Protein AF-A0A0C2XS95-F1 (afdb_monomer)

Solvent-accessible surface area (backbone atoms only — not comparable to full-atom values): 7104 Å² total; per-residue (Å²): 135,84,71,52,76,47,73,47,100,73,62,30,32,34,36,44,45,100,85,77,50,74,43,76,43,30,43,52,52,51,76,70,53,30,50,52,42,38,53,51,15,53,53,20,50,56,48,48,53,53,53,53,52,50,51,50,54,52,49,51,55,51,49,54,41,70,77,44,65,72,89,84,41,85,59,87,70,48,56,70,79,39,73,67,33,48,50,49,51,52,50,52,51,33,46,49,44,19,33,50,24,40,35,60,39,38,59,32,41,74,64,42,33,49,59,63,49,73,67,48,52,52,33,49,51,29,37,60,73,37,106

Secondary structure (DSSP, 8-state):
----EEE-TT--EEEE-TTS-EEEEEEEPPHHHHHHHHHHHHHHHHHHHHHHHHHHHHHHHHHHHHHS-TTS--GGG-GGGSHHHHHHHHHHHHHHHHHHHHHTTHHHHHHTEEE-SHHHHHHHHHHHHT-

Radius of gyration: 22.07 Å; Cα contacts (8 Å, |Δi|>4): 137; chains: 1; bounding box: 64×21×58 Å

Structure (mmCIF, N/CA/C/O backbone):
data_AF-A0A0C2XS95-F1
#
_entry.id   AF-A0A0C2XS95-F1
#
loop_
_atom_site.group_PDB
_atom_site.id
_atom_site.type_symbol
_atom_site.label_atom_id
_atom_site.label_alt_id
_atom_site.label_comp_id
_atom_site.label_asym_id
_atom_site.label_entity_id
_atom_site.label_seq_id
_atom_site.pdbx_PDB_ins_code
_atom_site.Cartn_x
_atom_site.Cartn_y
_atom_site.Cartn_z
_atom_site.occupancy
_atom_site.B_iso_or_equiv
_atom_site.auth_seq_id
_atom_site.auth_comp_id
_atom_site.auth_asym_id
_atom_site.auth_atom_id
_atom_site.pdbx_PDB_model_num
ATOM 1 N N . MET A 1 1 ? -35.975 1.211 10.000 1.00 49.88 1 MET A N 1
ATOM 2 C CA . MET A 1 1 ? -35.214 -0.041 10.199 1.00 49.88 1 MET A CA 1
ATOM 3 C C . MET A 1 1 ? -34.116 0.251 11.201 1.00 49.88 1 MET A C 1
ATOM 5 O O . MET A 1 1 ? -33.256 1.066 10.908 1.00 49.88 1 MET A O 1
ATOM 9 N N . THR A 1 2 ? -34.212 -0.304 12.404 1.00 54.31 2 THR A N 1
ATOM 10 C CA . THR A 1 2 ? -33.255 -0.097 13.498 1.00 54.31 2 THR A CA 1
ATOM 11 C C . THR A 1 2 ? -32.132 -1.122 13.388 1.00 54.31 2 THR A C 1
ATOM 13 O O . THR A 1 2 ? -32.365 -2.310 13.590 1.00 54.31 2 THR A O 1
ATOM 16 N N . SER A 1 3 ? -30.927 -0.674 13.037 1.00 59.66 3 SER A N 1
ATOM 17 C CA . SER A 1 3 ? -29.718 -1.492 13.167 1.00 59.66 3 SER A CA 1
ATOM 18 C C . SER A 1 3 ? -29.480 -1.775 14.650 1.00 59.66 3 SER A C 1
ATOM 20 O O . SER A 1 3 ? -29.496 -0.847 15.460 1.00 59.66 3 SER A O 1
ATOM 22 N N . ILE A 1 4 ? -29.289 -3.043 15.009 1.00 75.44 4 ILE A N 1
ATOM 23 C CA . ILE A 1 4 ? -28.927 -3.442 16.372 1.00 75.44 4 ILE A CA 1
ATOM 24 C C . ILE A 1 4 ? -27.401 -3.422 16.457 1.00 75.44 4 ILE A C 1
ATOM 26 O O . ILE A 1 4 ? -26.727 -4.026 15.618 1.00 75.44 4 ILE A O 1
ATOM 30 N N . PHE A 1 5 ? -26.876 -2.708 17.451 1.00 75.81 5 PHE A N 1
ATOM 31 C CA . PHE A 1 5 ? -25.454 -2.682 17.775 1.00 75.81 5 PHE A CA 1
ATOM 32 C C . PHE A 1 5 ? -25.221 -3.489 19.048 1.00 75.81 5 PHE A C 1
ATOM 34 O O . PHE A 1 5 ? -25.919 -3.292 20.043 1.00 75.81 5 PHE A O 1
ATOM 41 N N . THR A 1 6 ? -24.240 -4.383 19.013 1.00 78.88 6 THR A N 1
ATOM 42 C CA . THR A 1 6 ? -23.806 -5.182 20.165 1.00 78.88 6 THR A CA 1
ATOM 43 C C . THR A 1 6 ? -22.331 -4.912 20.415 1.00 78.88 6 THR A C 1
ATOM 45 O O . THR A 1 6 ? -21.536 -4.949 19.477 1.00 78.88 6 THR A O 1
ATOM 48 N N . ILE A 1 7 ? -21.979 -4.609 21.663 1.00 78.81 7 ILE A N 1
ATOM 49 C CA . ILE A 1 7 ? -20.591 -4.421 22.094 1.00 78.81 7 ILE A CA 1
ATOM 50 C C . ILE A 1 7 ? -20.162 -5.695 22.817 1.00 78.81 7 ILE A C 1
ATOM 52 O O . ILE A 1 7 ? -20.870 -6.138 23.721 1.00 78.81 7 ILE A O 1
ATOM 56 N N . ASP A 1 8 ? -19.049 -6.281 22.390 1.00 80.88 8 ASP A N 1
ATOM 57 C CA . ASP A 1 8 ? -18.476 -7.484 22.999 1.00 80.88 8 ASP A CA 1
ATOM 58 C C . ASP A 1 8 ? -17.520 -7.148 24.164 1.00 80.88 8 ASP A C 1
ATOM 60 O O . ASP A 1 8 ? -17.137 -5.993 24.364 1.00 80.88 8 ASP A O 1
ATOM 64 N N . GLU A 1 9 ? -17.095 -8.165 24.915 1.00 74.00 9 GLU A N 1
ATOM 65 C CA . GLU A 1 9 ? -16.145 -8.100 26.034 1.00 74.00 9 GLU A CA 1
ATOM 66 C C . GLU A 1 9 ? -14.805 -7.443 25.642 1.00 74.00 9 GLU A C 1
ATOM 68 O O . GLU A 1 9 ? -14.155 -6.794 26.462 1.00 74.00 9 GLU A O 1
ATOM 73 N N . TYR A 1 10 ? -14.441 -7.509 24.357 1.00 72.75 10 TYR A N 1
ATOM 74 C CA . TYR A 1 10 ? -13.253 -6.874 23.779 1.00 72.75 10 TYR A CA 1
ATOM 75 C C . TYR A 1 10 ? -13.469 -5.424 23.298 1.00 72.75 10 TYR A C 1
ATOM 77 O O . TYR A 1 10 ? -12.587 -4.846 22.669 1.00 72.75 10 TYR A O 1
ATOM 85 N N . ASN A 1 11 ? -14.611 -4.796 23.616 1.00 77.06 11 ASN A N 1
ATOM 86 C CA . ASN A 1 11 ? -15.047 -3.490 23.086 1.00 77.06 11 ASN A CA 1
ATOM 87 C C . ASN A 1 11 ? -15.202 -3.446 21.555 1.00 77.06 11 ASN A C 1
ATOM 89 O O . ASN A 1 11 ? -15.192 -2.369 20.948 1.00 77.06 11 ASN A O 1
ATOM 93 N N . ASP A 1 12 ? -15.401 -4.607 20.941 1.00 84.50 12 ASP A N 1
ATOM 94 C CA . ASP A 1 12 ? -15.717 -4.722 19.527 1.00 84.50 12 ASP A CA 1
ATOM 95 C C . ASP A 1 12 ? -17.180 -4.380 19.291 1.00 84.50 12 ASP A C 1
ATOM 97 O O . ASP A 1 12 ? -18.077 -4.894 19.961 1.00 84.50 12 ASP A O 1
ATOM 101 N N . MET A 1 13 ? -17.424 -3.491 18.333 1.00 83.50 13 MET A N 1
ATOM 102 C CA . MET A 1 13 ? -18.770 -3.090 17.958 1.00 83.50 13 MET A CA 1
ATOM 103 C C . MET A 1 13 ? -19.207 -3.894 16.745 1.00 83.50 13 MET A C 1
ATOM 105 O O . MET A 1 13 ? -18.701 -3.702 15.638 1.00 83.50 13 MET A O 1
ATOM 109 N N . TRP A 1 14 ? -20.197 -4.748 16.949 1.00 83.94 14 TRP A N 1
ATOM 110 C CA . TRP A 1 14 ? -20.840 -5.511 15.894 1.00 83.94 14 TRP A CA 1
ATOM 111 C C . TRP A 1 14 ? -22.123 -4.817 15.458 1.00 83.94 14 TRP A C 1
ATOM 113 O O . TRP A 1 14 ? -22.922 -4.366 16.283 1.00 83.94 14 TRP A O 1
ATOM 123 N N . GLN A 1 15 ? -22.324 -4.739 14.148 1.00 84.44 15 GLN A N 1
ATOM 124 C CA . GLN A 1 15 ? -23.547 -4.233 13.545 1.00 84.44 15 GLN A CA 1
ATOM 125 C C . GLN A 1 15 ? -24.288 -5.383 12.864 1.00 84.44 15 GLN A C 1
ATOM 127 O O . GLN A 1 15 ? -23.733 -6.086 12.019 1.00 84.44 15 GLN A O 1
ATOM 132 N N . MET A 1 16 ? -25.565 -5.551 13.211 1.00 81.94 16 MET A N 1
ATOM 133 C CA . MET A 1 16 ? -26.444 -6.529 12.573 1.00 81.94 16 MET A CA 1
ATOM 134 C C . MET A 1 16 ? -27.111 -5.918 11.336 1.00 81.94 16 MET A C 1
ATOM 136 O O . MET A 1 16 ? -27.813 -4.906 11.428 1.00 81.94 16 MET A O 1
ATOM 140 N N . LEU A 1 17 ? -26.891 -6.529 10.172 1.00 80.75 17 LEU A N 1
ATOM 141 C CA . LEU A 1 17 ? -27.513 -6.131 8.909 1.00 80.75 17 LEU A CA 1
ATOM 142 C C . LEU A 1 17 ? -28.926 -6.734 8.770 1.00 80.75 17 LEU A C 1
ATOM 144 O O . LEU A 1 17 ? -29.203 -7.801 9.333 1.00 80.75 17 LEU A O 1
ATOM 148 N N . PRO A 1 18 ? -29.823 -6.107 7.981 1.00 77.25 18 PRO A N 1
ATOM 149 C CA . PRO A 1 18 ? -31.108 -6.701 7.616 1.00 77.25 18 PRO A CA 1
ATOM 150 C C . PRO A 1 18 ? -30.853 -8.008 6.847 1.00 77.25 18 PRO A C 1
ATOM 152 O O . PRO A 1 18 ? -30.412 -7.980 5.702 1.00 77.25 18 PRO A O 1
ATOM 155 N N . GLY A 1 19 ? -31.054 -9.153 7.504 1.00 80.12 19 GLY A N 1
ATOM 156 C CA . GLY A 1 19 ? -30.641 -10.473 7.001 1.00 80.12 19 GLY A CA 1
ATOM 157 C C . GLY A 1 19 ? -29.885 -11.333 8.020 1.00 80.12 19 GLY A C 1
ATOM 158 O O . GLY A 1 19 ? -29.587 -12.484 7.728 1.00 80.12 19 GLY A O 1
ATOM 159 N N . GLY A 1 20 ? -29.588 -10.802 9.214 1.00 80.94 20 GLY A N 1
ATOM 160 C CA . GLY A 1 20 ? -28.986 -11.563 10.318 1.00 80.94 20 GLY A CA 1
ATOM 161 C C . GLY A 1 20 ? -27.464 -11.717 10.236 1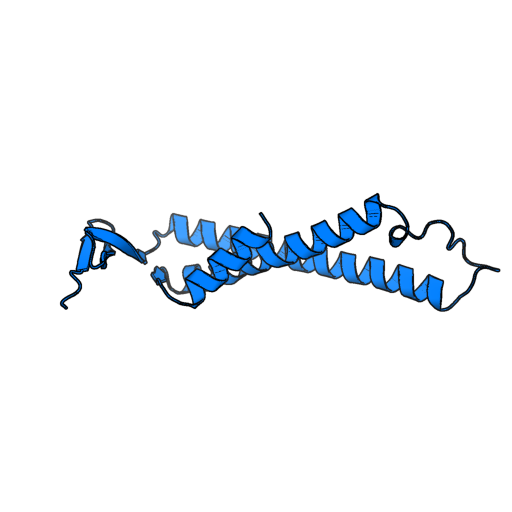.00 80.94 20 GLY A C 1
ATOM 162 O O . GLY A 1 20 ? -26.870 -12.342 11.108 1.00 80.94 20 GLY A O 1
ATOM 163 N N . VAL A 1 21 ? -26.825 -11.125 9.223 1.00 83.44 21 VAL A N 1
ATOM 164 C CA . VAL A 1 21 ? -25.363 -11.098 9.089 1.00 83.44 21 VAL A CA 1
ATOM 165 C C . VAL A 1 21 ? -24.787 -10.060 10.052 1.00 83.44 21 VAL A C 1
ATOM 167 O O . VAL A 1 21 ? -25.251 -8.919 10.090 1.00 83.44 21 VAL A O 1
ATOM 170 N N . GLN A 1 22 ? -23.774 -10.454 10.821 1.00 82.31 22 GLN A N 1
ATOM 171 C CA . GLN A 1 22 ? -23.027 -9.566 11.709 1.00 82.31 22 GLN A CA 1
ATOM 172 C C . GLN A 1 22 ? -21.766 -9.075 10.998 1.00 82.31 22 GLN A C 1
ATOM 174 O O . GLN A 1 22 ? -21.026 -9.872 10.423 1.00 82.31 22 GLN A O 1
ATOM 179 N N . ILE A 1 23 ? -21.523 -7.766 11.034 1.00 84.94 23 ILE A N 1
ATOM 180 C CA . ILE A 1 23 ? -20.277 -7.158 10.559 1.00 84.94 23 ILE A CA 1
ATOM 181 C C . ILE A 1 23 ? -19.574 -6.452 11.713 1.00 84.94 23 ILE A C 1
ATOM 183 O O . ILE A 1 23 ? -20.221 -5.813 12.545 1.00 84.94 23 ILE A O 1
ATOM 187 N N . LEU A 1 24 ? -18.248 -6.563 11.759 1.00 85.31 24 LEU A N 1
ATOM 188 C CA . LEU A 1 24 ? -17.421 -5.836 12.715 1.00 85.31 24 LEU A CA 1
ATOM 189 C C . LEU A 1 24 ? -17.346 -4.375 12.265 1.00 85.31 24 LEU A C 1
ATOM 191 O O . LEU A 1 24 ? -16.672 -4.045 11.290 1.00 85.31 24 LEU A O 1
ATOM 195 N N . ALA A 1 25 ? -18.100 -3.509 12.937 1.00 85.94 25 ALA A N 1
ATOM 196 C CA . ALA A 1 25 ? -18.183 -2.090 12.620 1.00 85.94 25 ALA A CA 1
ATOM 197 C C . ALA A 1 25 ? -17.009 -1.305 13.218 1.00 85.94 25 ALA A C 1
ATOM 199 O O . ALA A 1 25 ? -16.549 -0.329 12.625 1.00 85.94 25 ALA A O 1
ATOM 200 N N . ARG A 1 26 ? -16.515 -1.731 14.384 1.00 85.38 26 ARG A N 1
ATOM 201 C CA . ARG A 1 26 ? -15.364 -1.121 15.051 1.00 85.38 26 ARG A CA 1
ATOM 202 C C . ARG A 1 26 ? -14.604 -2.165 15.846 1.00 85.38 26 ARG A C 1
ATOM 204 O O . ARG A 1 26 ? -15.229 -2.932 16.570 1.00 85.38 26 ARG A O 1
ATOM 211 N N . HIS A 1 27 ? -13.285 -2.143 15.732 1.00 88.81 27 HIS A N 1
ATOM 212 C CA . HIS A 1 27 ? -12.382 -2.977 16.518 1.00 88.81 27 HIS A CA 1
ATOM 213 C C . HIS A 1 27 ? -11.370 -2.086 17.218 1.00 88.81 27 HIS A C 1
ATOM 215 O O . HIS A 1 27 ? -10.767 -1.239 16.558 1.00 88.81 27 HIS A O 1
ATOM 221 N N . ARG A 1 28 ? -11.186 -2.240 18.529 1.00 86.75 28 ARG A N 1
ATOM 222 C CA . ARG A 1 28 ? -10.138 -1.512 19.257 1.00 86.75 28 ARG A CA 1
ATOM 223 C C . ARG A 1 28 ? -8.893 -2.366 19.356 1.00 86.75 28 ARG A C 1
ATOM 225 O O . ARG A 1 28 ? -8.964 -3.512 19.780 1.00 86.75 28 ARG A O 1
ATOM 232 N N . TYR A 1 29 ? -7.749 -1.777 19.033 1.00 86.19 29 TYR A N 1
ATOM 233 C CA . TYR A 1 29 ? -6.491 -2.482 19.182 1.00 86.19 29 TYR A CA 1
ATOM 234 C C . TYR A 1 29 ? -6.096 -2.609 20.644 1.00 86.19 29 TYR A C 1
ATOM 236 O O . TYR A 1 29 ? -6.133 -1.653 21.423 1.00 86.19 29 TYR A O 1
ATOM 244 N N . SER A 1 30 ? -5.607 -3.792 20.995 1.00 88.25 30 SER A N 1
ATOM 245 C CA . SER A 1 30 ? -4.768 -3.947 22.170 1.00 88.25 30 SER A CA 1
ATOM 246 C C . SER A 1 30 ? -3.378 -3.338 21.921 1.00 88.25 30 SER A C 1
ATOM 248 O O . SER A 1 30 ? -2.888 -3.249 20.793 1.00 88.25 30 SER A O 1
ATOM 250 N N . GLN A 1 31 ? -2.687 -2.950 22.995 1.00 87.12 31 GLN A N 1
ATOM 251 C CA . GLN A 1 31 ? -1.303 -2.454 22.935 1.00 87.12 31 GLN A CA 1
ATOM 252 C C . GLN A 1 31 ? -0.334 -3.334 22.108 1.00 87.12 31 GLN A C 1
ATOM 254 O O . GLN A 1 31 ? 0.447 -2.776 21.330 1.00 87.12 31 GLN A O 1
ATOM 259 N N . PRO A 1 32 ? -0.322 -4.679 22.237 1.00 88.38 32 PRO A N 1
ATOM 260 C CA . PRO A 1 32 ? 0.547 -5.512 21.405 1.00 88.38 32 PRO A CA 1
ATOM 261 C C . PRO A 1 32 ? 0.143 -5.518 19.922 1.00 88.38 32 PRO A C 1
ATOM 263 O O . PRO A 1 32 ? 1.027 -5.519 19.064 1.00 88.38 32 PRO A O 1
ATOM 266 N N . GLU A 1 33 ? -1.151 -5.465 19.600 1.00 88.19 33 GLU A N 1
ATOM 267 C CA . GLU A 1 33 ? -1.629 -5.417 18.211 1.00 88.19 33 GLU A CA 1
ATOM 268 C C . GLU A 1 33 ? -1.257 -4.100 17.534 1.00 88.19 33 GLU A C 1
ATOM 270 O O . GLU A 1 33 ? -0.702 -4.117 16.435 1.00 88.19 33 GLU A O 1
ATOM 275 N N . ALA A 1 34 ? -1.454 -2.966 18.215 1.00 89.25 34 ALA A N 1
ATOM 276 C CA . ALA A 1 34 ? -1.074 -1.651 17.704 1.00 89.25 34 ALA A CA 1
ATOM 277 C C . ALA A 1 34 ? 0.424 -1.590 17.351 1.00 89.25 34 ALA A C 1
ATOM 279 O O . ALA A 1 34 ? 0.806 -1.088 16.289 1.00 89.25 34 ALA A O 1
ATOM 280 N N . ARG A 1 35 ? 1.290 -2.181 18.190 1.00 91.44 35 ARG A N 1
ATOM 281 C CA . ARG A 1 35 ? 2.734 -2.299 17.913 1.00 91.44 35 ARG A CA 1
ATOM 282 C C . ARG A 1 35 ? 3.028 -3.184 16.705 1.00 91.44 35 ARG A C 1
ATOM 284 O O . ARG A 1 35 ? 3.899 -2.839 15.908 1.00 91.44 35 ARG A O 1
ATOM 291 N N . GLY A 1 36 ? 2.314 -4.300 16.558 1.00 91.94 36 GLY A N 1
ATOM 292 C CA . GLY A 1 36 ? 2.434 -5.176 15.391 1.00 91.94 36 GLY A CA 1
ATOM 293 C C . GLY A 1 36 ? 2.065 -4.451 14.096 1.00 91.94 36 GLY A C 1
ATOM 294 O O . GLY A 1 36 ? 2.828 -4.463 13.130 1.00 91.94 36 GLY A O 1
ATOM 295 N N . VAL A 1 37 ? 0.942 -3.734 14.102 1.00 91.62 37 VAL A N 1
ATOM 296 C CA . VAL A 1 37 ? 0.474 -2.935 12.960 1.00 91.62 37 VAL A CA 1
ATOM 297 C C . VAL A 1 37 ? 1.456 -1.812 12.628 1.00 91.62 37 VAL A C 1
ATOM 299 O O . VAL A 1 37 ? 1.758 -1.581 11.453 1.00 91.62 37 VAL A O 1
ATOM 302 N N . LEU A 1 38 ? 2.011 -1.147 13.644 1.00 93.00 38 LEU A N 1
ATOM 303 C CA . LEU A 1 38 ? 3.042 -0.128 13.465 1.00 93.00 38 LEU A CA 1
ATOM 304 C C . LEU A 1 38 ? 4.306 -0.713 12.818 1.00 93.00 38 LEU A C 1
ATOM 306 O O . LEU A 1 38 ? 4.815 -0.142 11.854 1.00 93.00 38 LEU A O 1
ATOM 310 N N . ALA A 1 39 ? 4.784 -1.866 13.292 1.00 93.75 39 ALA A N 1
ATOM 311 C CA . ALA A 1 39 ? 5.969 -2.526 12.746 1.00 93.75 39 ALA A CA 1
ATOM 312 C C . ALA A 1 39 ? 5.796 -2.885 11.260 1.00 93.75 39 ALA A C 1
ATOM 314 O O . ALA A 1 39 ? 6.671 -2.590 10.443 1.00 93.75 39 ALA A O 1
ATOM 315 N N . VAL A 1 40 ? 4.640 -3.445 10.888 1.00 92.56 40 VAL A N 1
ATOM 316 C CA . VAL A 1 40 ? 4.322 -3.765 9.487 1.00 92.56 40 VAL A CA 1
ATOM 317 C C . VAL A 1 40 ? 4.214 -2.495 8.638 1.00 92.56 40 VAL A C 1
ATOM 319 O O . VAL A 1 40 ? 4.691 -2.468 7.505 1.00 92.56 40 VAL A O 1
ATOM 322 N N . SER A 1 41 ? 3.650 -1.416 9.186 1.00 93.75 41 SER A N 1
ATOM 323 C CA . SER A 1 41 ? 3.550 -0.130 8.484 1.00 93.75 41 SER A CA 1
ATOM 324 C C . SER A 1 41 ? 4.931 0.482 8.210 1.00 93.75 41 SER A C 1
ATOM 326 O O . SER A 1 41 ? 5.174 0.992 7.119 1.00 93.75 41 SER A O 1
ATOM 328 N N . ILE A 1 42 ? 5.867 0.382 9.160 1.00 94.44 42 ILE A N 1
ATOM 329 C CA . ILE A 1 42 ? 7.255 0.837 8.978 1.00 94.44 42 ILE A CA 1
ATOM 330 C C . ILE A 1 42 ? 7.965 -0.007 7.911 1.00 94.44 42 ILE A C 1
ATOM 332 O O . ILE A 1 42 ? 8.595 0.544 7.006 1.00 94.44 42 ILE A O 1
ATOM 336 N N . ALA A 1 43 ? 7.829 -1.335 7.966 1.00 94.19 43 ALA A N 1
ATOM 337 C CA . ALA A 1 43 ? 8.395 -2.232 6.958 1.00 94.19 43 ALA A CA 1
ATOM 338 C C . ALA A 1 43 ? 7.839 -1.951 5.548 1.00 94.19 43 ALA A C 1
ATOM 340 O O . ALA A 1 43 ? 8.577 -2.001 4.559 1.00 94.19 43 ALA A O 1
ATOM 341 N N . ALA A 1 44 ? 6.558 -1.586 5.456 1.00 93.81 44 ALA A N 1
ATOM 342 C CA . ALA A 1 44 ? 5.925 -1.170 4.212 1.00 93.81 44 ALA A CA 1
ATOM 343 C C . ALA A 1 44 ? 6.550 0.119 3.652 1.00 93.81 44 ALA A C 1
ATOM 345 O O . ALA A 1 44 ? 6.855 0.182 2.463 1.00 93.81 44 ALA A O 1
ATOM 346 N N . ILE A 1 45 ? 6.833 1.119 4.493 1.00 94.56 45 ILE A N 1
ATOM 347 C CA . ILE A 1 45 ? 7.508 2.358 4.064 1.00 94.56 45 ILE A CA 1
ATOM 348 C C . ILE A 1 45 ? 8.902 2.055 3.495 1.00 94.56 45 ILE A C 1
ATOM 350 O O . ILE A 1 45 ? 9.246 2.543 2.418 1.00 94.56 45 ILE A O 1
ATOM 354 N N . VAL A 1 46 ? 9.687 1.211 4.173 1.00 95.56 46 VAL A N 1
ATOM 355 C CA . VAL A 1 46 ? 11.014 0.788 3.686 1.00 95.56 46 VAL A CA 1
ATOM 356 C C . VAL A 1 46 ? 10.901 0.087 2.330 1.00 95.56 46 VAL A C 1
ATOM 358 O O . VAL A 1 46 ? 11.676 0.364 1.414 1.00 95.56 46 VAL A O 1
ATOM 361 N N . SER A 1 47 ? 9.895 -0.774 2.177 1.00 95.00 47 SER A N 1
ATOM 362 C CA . SER A 1 47 ? 9.640 -1.504 0.934 1.00 95.00 47 SER A CA 1
ATOM 363 C C . SER A 1 47 ? 9.237 -0.568 -0.210 1.00 95.00 47 SER A C 1
ATOM 365 O O . SER A 1 4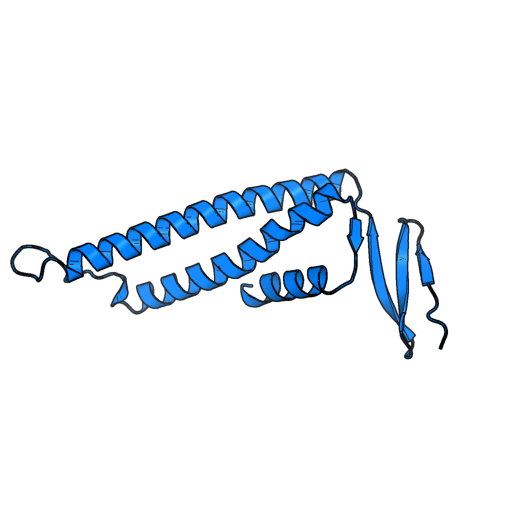7 ? 9.751 -0.706 -1.317 1.00 95.00 47 SER A O 1
ATOM 367 N N . ILE A 1 48 ? 8.402 0.446 0.049 1.00 94.88 48 ILE A N 1
ATOM 368 C CA . ILE A 1 48 ? 8.046 1.473 -0.944 1.00 94.88 48 ILE A CA 1
ATOM 369 C C . ILE A 1 48 ? 9.298 2.218 -1.416 1.00 94.88 48 ILE A C 1
ATOM 371 O O . ILE A 1 48 ? 9.492 2.377 -2.620 1.00 94.88 48 ILE A O 1
ATOM 375 N N . LEU A 1 49 ? 10.177 2.633 -0.499 1.00 95.81 49 LEU A N 1
ATOM 376 C CA . LEU A 1 49 ? 11.424 3.318 -0.859 1.00 95.81 49 LEU A CA 1
ATOM 377 C C . LEU A 1 49 ? 12.328 2.437 -1.733 1.00 95.81 49 LEU A C 1
ATOM 379 O O . LEU A 1 49 ? 12.854 2.906 -2.745 1.00 95.81 49 LEU A O 1
ATOM 383 N N . ALA A 1 50 ? 12.463 1.155 -1.388 1.00 95.75 50 ALA A N 1
ATOM 384 C CA . ALA A 1 50 ? 13.209 0.189 -2.190 1.00 95.75 50 ALA A CA 1
ATOM 385 C C . ALA A 1 50 ? 12.617 0.038 -3.602 1.00 95.75 50 ALA A C 1
ATOM 387 O O . ALA A 1 50 ? 13.345 0.153 -4.590 1.00 95.75 50 ALA A O 1
ATOM 388 N N . ILE A 1 51 ? 11.298 -0.136 -3.715 1.00 94.69 51 ILE A N 1
ATOM 389 C CA . ILE A 1 51 ? 10.595 -0.264 -5.000 1.00 94.69 51 ILE A CA 1
ATOM 390 C C . ILE A 1 51 ? 10.758 1.005 -5.848 1.00 94.69 51 ILE A C 1
ATOM 392 O O . ILE A 1 51 ? 11.074 0.915 -7.034 1.00 94.69 51 ILE A O 1
ATOM 396 N N . LEU A 1 52 ? 10.616 2.195 -5.253 1.00 95.00 52 LEU A N 1
ATOM 397 C CA . LEU A 1 52 ? 10.824 3.467 -5.952 1.00 95.00 52 LEU A CA 1
ATOM 398 C C . LEU A 1 52 ? 12.264 3.603 -6.462 1.00 95.00 52 LEU A C 1
ATOM 400 O O . LEU A 1 52 ? 12.471 4.007 -7.606 1.00 95.00 52 LEU A O 1
ATOM 404 N N . SER A 1 53 ? 13.259 3.214 -5.657 1.00 94.31 53 SER A N 1
ATOM 405 C CA . SER A 1 53 ? 14.662 3.216 -6.088 1.00 94.31 53 SER A CA 1
ATOM 406 C C . SER A 1 53 ? 14.903 2.293 -7.289 1.00 94.31 53 SER A C 1
ATOM 408 O O . SER A 1 53 ? 15.616 2.666 -8.223 1.00 94.31 53 SER A O 1
ATOM 410 N N . LEU A 1 54 ? 14.243 1.128 -7.318 1.00 92.25 54 LEU A N 1
ATOM 411 C CA . LEU A 1 54 ? 14.323 0.179 -8.426 1.00 92.25 54 LEU A CA 1
ATOM 412 C C . LEU A 1 54 ? 13.665 0.747 -9.686 1.00 92.25 54 LEU A C 1
ATOM 414 O O . LEU A 1 54 ? 14.259 0.677 -10.761 1.00 92.25 54 LEU A O 1
ATOM 418 N N . PHE A 1 55 ? 12.494 1.378 -9.565 1.00 92.38 55 PHE A N 1
ATOM 419 C CA . PHE A 1 55 ? 11.849 2.061 -10.690 1.00 92.38 55 PHE A CA 1
ATOM 420 C C . PHE A 1 55 ? 12.733 3.163 -11.277 1.00 92.38 55 PHE A C 1
ATOM 422 O O . PHE A 1 55 ? 12.871 3.249 -12.499 1.00 92.38 55 PHE A O 1
ATOM 429 N N . ILE A 1 56 ? 13.381 3.966 -10.428 1.00 92.50 56 ILE A N 1
ATOM 430 C CA . ILE A 1 56 ? 14.320 5.003 -10.870 1.00 92.50 56 ILE A CA 1
ATOM 431 C C . ILE A 1 56 ? 15.519 4.369 -11.582 1.00 92.50 56 ILE A C 1
ATOM 433 O O . ILE A 1 56 ? 15.875 4.807 -12.674 1.00 92.50 56 ILE A O 1
ATOM 437 N N . ALA A 1 57 ? 16.124 3.320 -11.020 1.00 89.44 57 ALA A N 1
ATOM 438 C CA . ALA A 1 57 ? 17.271 2.645 -11.626 1.00 89.44 57 ALA A CA 1
ATOM 439 C C . ALA A 1 57 ? 16.935 2.053 -13.007 1.00 89.44 57 ALA A C 1
ATOM 441 O O . ALA A 1 57 ? 17.697 2.224 -13.967 1.00 89.44 57 ALA A O 1
ATOM 442 N N . ILE A 1 58 ? 15.769 1.412 -13.134 1.00 87.88 58 ILE A N 1
ATOM 443 C CA . ILE A 1 58 ? 15.271 0.865 -14.402 1.00 87.88 58 ILE A CA 1
ATOM 444 C C . ILE A 1 58 ? 14.985 2.001 -15.396 1.00 87.88 58 ILE A C 1
ATOM 446 O O . ILE A 1 58 ? 15.426 1.935 -16.546 1.00 87.88 58 ILE A O 1
ATOM 450 N N . GLY A 1 59 ? 14.320 3.071 -14.955 1.00 87.69 59 GLY A N 1
ATOM 451 C CA . GLY A 1 59 ? 14.006 4.238 -15.781 1.00 87.69 59 GLY A CA 1
ATOM 452 C C . GLY A 1 59 ? 15.255 4.954 -16.299 1.00 87.69 59 GLY A C 1
ATOM 453 O O . GLY A 1 59 ? 15.355 5.242 -17.490 1.00 87.69 59 GLY A O 1
ATOM 454 N N . VAL A 1 60 ? 16.258 5.173 -15.445 1.00 86.56 60 VAL A N 1
ATOM 455 C CA . VAL A 1 60 ? 17.550 5.764 -15.835 1.00 86.56 60 VAL A CA 1
ATOM 456 C C . VAL A 1 60 ? 18.280 4.869 -16.834 1.00 86.56 60 VAL A C 1
ATOM 458 O O . VAL A 1 60 ? 18.835 5.371 -17.812 1.00 86.56 60 VAL A O 1
ATOM 461 N N . SER A 1 61 ? 18.268 3.551 -16.622 1.00 82.25 61 SER A N 1
ATOM 462 C CA . SER A 1 61 ? 18.884 2.590 -17.546 1.00 82.25 61 SER A CA 1
ATOM 463 C C . SER A 1 61 ? 18.220 2.632 -18.924 1.00 82.25 61 SER A C 1
ATOM 465 O O . SER A 1 61 ? 18.908 2.649 -19.947 1.00 82.25 61 SER A O 1
ATOM 467 N N . PHE A 1 62 ? 16.891 2.740 -18.959 1.00 82.12 62 PHE A N 1
ATOM 468 C CA . PHE A 1 62 ? 16.128 2.894 -20.193 1.00 82.12 62 PHE A CA 1
ATOM 469 C C . PHE A 1 62 ? 16.422 4.228 -20.896 1.00 82.12 62 PHE A C 1
ATOM 471 O O . PHE A 1 62 ? 16.730 4.243 -22.088 1.00 82.12 62 PHE A O 1
ATOM 478 N N . LEU A 1 63 ? 16.416 5.344 -20.158 1.00 83.19 63 LEU A N 1
ATOM 479 C CA . LEU A 1 63 ? 16.701 6.680 -20.695 1.00 83.19 63 LEU A CA 1
ATOM 480 C C . LEU A 1 63 ? 18.121 6.797 -21.261 1.00 83.19 63 LEU A C 1
ATOM 482 O O . LEU A 1 63 ? 18.314 7.396 -22.319 1.00 83.19 63 LEU A O 1
ATOM 486 N N . LYS A 1 64 ? 19.121 6.210 -20.589 1.00 80.94 64 LYS A N 1
ATOM 487 C CA . LYS A 1 64 ? 20.510 6.189 -21.076 1.00 80.94 64 LYS A CA 1
ATOM 488 C C . LYS A 1 64 ? 20.634 5.461 -22.416 1.00 80.94 64 LYS A C 1
ATOM 490 O O . LYS A 1 64 ? 21.337 5.962 -23.293 1.00 80.94 64 LYS A O 1
ATOM 495 N N . CYS A 1 65 ? 19.926 4.340 -22.581 1.00 75.44 65 CYS A N 1
ATOM 496 C CA . CYS A 1 65 ? 19.884 3.587 -23.838 1.00 75.44 65 CYS A CA 1
ATOM 497 C C . CYS A 1 65 ? 19.127 4.338 -24.941 1.00 75.44 65 CYS A C 1
ATOM 499 O O . CYS A 1 65 ? 19.553 4.330 -26.090 1.00 75.44 65 CYS A O 1
ATOM 501 N N . TRP A 1 66 ? 18.024 5.011 -24.600 1.00 75.81 66 TRP A N 1
ATOM 502 C CA . TRP A 1 66 ? 17.256 5.808 -25.561 1.00 75.81 66 TRP A CA 1
ATOM 503 C C . TRP A 1 66 ? 18.068 6.988 -26.106 1.00 75.81 66 TRP A C 1
ATOM 505 O O . TRP A 1 66 ? 18.023 7.287 -27.297 1.00 75.81 66 TRP A O 1
ATOM 515 N N . ARG A 1 67 ? 18.811 7.681 -25.234 1.00 79.81 67 ARG A N 1
ATOM 516 C CA . ARG A 1 67 ? 19.532 8.911 -25.590 1.00 79.81 67 ARG A CA 1
ATOM 517 C C . ARG A 1 67 ? 20.842 8.663 -26.348 1.00 79.81 67 ARG A C 1
ATOM 519 O O . ARG A 1 67 ? 21.287 9.566 -27.046 1.00 79.81 67 ARG A O 1
ATOM 526 N N . ASN A 1 68 ? 21.446 7.477 -26.228 1.00 69.12 68 ASN A N 1
ATOM 527 C CA . ASN A 1 68 ? 22.698 7.113 -26.905 1.00 69.12 68 ASN A CA 1
ATOM 528 C C . ASN A 1 68 ? 22.535 5.802 -27.703 1.00 69.12 68 ASN A C 1
ATOM 530 O O . ASN A 1 68 ? 22.856 4.732 -27.182 1.00 69.12 68 ASN A O 1
ATOM 534 N N . PRO A 1 69 ? 22.026 5.865 -28.948 1.00 60.62 69 PRO A N 1
ATOM 535 C CA . PRO A 1 69 ? 21.907 4.698 -29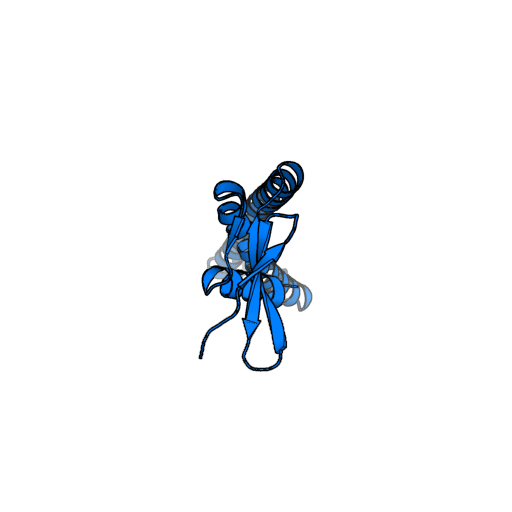.820 1.00 60.62 69 PRO A CA 1
ATOM 536 C C . PRO A 1 69 ? 23.281 4.072 -30.190 1.00 60.62 69 PRO A C 1
ATOM 538 O O . PRO A 1 69 ? 24.330 4.699 -30.032 1.00 60.62 69 PRO A O 1
ATOM 541 N N . PRO A 1 70 ? 23.294 2.803 -30.640 1.00 58.78 70 PRO A N 1
ATOM 542 C CA . PRO A 1 70 ? 24.201 1.738 -30.180 1.00 58.78 70 PRO A CA 1
ATOM 543 C C . PRO A 1 70 ? 25.617 1.681 -30.784 1.00 58.78 70 PRO A C 1
ATOM 545 O O . PRO A 1 70 ? 26.208 0.608 -30.826 1.00 58.78 70 PRO A O 1
ATOM 548 N N . GLU A 1 71 ? 26.224 2.790 -31.201 1.00 56.84 71 GLU A N 1
ATOM 549 C CA . GLU A 1 71 ? 27.632 2.722 -31.642 1.00 56.84 71 GLU A CA 1
ATOM 550 C C . GLU A 1 71 ? 28.621 2.633 -30.458 1.00 56.84 71 GLU A C 1
ATOM 552 O O . GLU A 1 71 ? 29.767 2.229 -30.626 1.00 56.84 71 GLU A O 1
ATOM 557 N N . LYS A 1 72 ? 28.182 2.981 -29.234 1.00 53.28 72 LYS A N 1
ATOM 558 C CA . LYS A 1 72 ? 29.027 2.995 -28.017 1.00 53.28 72 LYS A CA 1
ATOM 559 C C . LYS A 1 72 ? 28.412 2.356 -26.770 1.00 53.28 72 LYS A C 1
ATOM 561 O O . LYS A 1 72 ? 29.107 2.208 -25.769 1.00 53.28 72 LYS A O 1
ATOM 566 N N . ALA A 1 73 ? 27.127 2.011 -26.792 1.00 55.88 73 ALA A N 1
ATOM 567 C CA . ALA A 1 73 ? 26.429 1.474 -25.631 1.00 55.88 73 ALA A CA 1
ATOM 568 C C . ALA A 1 73 ? 25.888 0.083 -25.955 1.00 55.88 73 ALA A C 1
ATOM 570 O O . ALA A 1 73 ? 25.115 -0.080 -26.899 1.00 55.88 73 ALA A O 1
ATOM 571 N N . ASP A 1 74 ? 26.280 -0.906 -25.151 1.00 58.22 74 ASP A N 1
ATOM 572 C CA . ASP A 1 74 ? 25.807 -2.291 -25.194 1.00 58.22 74 ASP A CA 1
ATOM 573 C C . ASP A 1 74 ? 24.329 -2.371 -24.739 1.00 58.22 74 ASP A C 1
ATOM 575 O O . ASP A 1 74 ? 23.948 -3.009 -23.760 1.00 58.22 74 ASP A O 1
ATOM 579 N N . CYS A 1 75 ? 23.434 -1.681 -25.455 1.00 56.81 75 CYS A N 1
ATOM 580 C CA . CYS A 1 75 ? 21.993 -1.632 -25.190 1.00 56.81 75 CYS A CA 1
ATOM 581 C C . CYS A 1 75 ? 21.292 -2.974 -25.467 1.00 56.81 75 CYS A C 1
ATOM 583 O O . CYS A 1 75 ? 20.075 -3.088 -25.296 1.00 56.81 75 CYS A O 1
ATOM 585 N N . ARG A 1 76 ? 22.044 -3.993 -25.902 1.00 52.28 76 ARG A N 1
ATOM 586 C CA . ARG A 1 76 ? 21.566 -5.332 -26.261 1.00 52.28 76 ARG A CA 1
ATOM 587 C C . ARG A 1 76 ? 21.025 -6.116 -25.056 1.00 52.28 76 ARG A C 1
ATOM 589 O O . ARG A 1 76 ? 20.236 -7.032 -25.253 1.00 52.28 76 ARG A O 1
ATOM 596 N N . GLN A 1 77 ? 21.352 -5.705 -23.827 1.00 54.06 77 GLN A N 1
ATOM 597 C CA . GLN A 1 77 ? 20.825 -6.270 -22.577 1.00 54.06 77 GLN A CA 1
ATOM 598 C C . GLN A 1 77 ? 19.754 -5.389 -21.915 1.00 54.06 77 GLN A C 1
ATOM 600 O O . GLN A 1 77 ? 19.759 -5.189 -20.700 1.00 54.06 77 GLN A O 1
ATOM 605 N N . THR A 1 78 ? 18.814 -4.823 -22.677 1.00 59.00 78 THR A N 1
ATOM 606 C CA . THR A 1 78 ? 17.692 -4.124 -22.034 1.00 59.00 78 THR A CA 1
ATOM 607 C C . THR A 1 78 ? 16.857 -5.159 -21.272 1.00 59.00 78 THR A C 1
ATOM 609 O O . THR A 1 78 ? 16.077 -5.884 -21.879 1.00 59.00 78 THR A O 1
ATOM 612 N N . PHE A 1 79 ? 17.018 -5.239 -19.947 1.00 63.41 79 PHE A N 1
ATOM 613 C CA . PHE A 1 79 ? 16.270 -6.131 -19.047 1.00 63.41 79 PHE A CA 1
ATOM 614 C C . PHE A 1 79 ? 14.759 -6.113 -19.349 1.00 63.41 79 PHE A C 1
ATOM 616 O O . PHE A 1 79 ? 14.112 -7.154 -19.396 1.00 63.41 79 PHE A O 1
ATOM 623 N N . ILE A 1 80 ? 14.240 -4.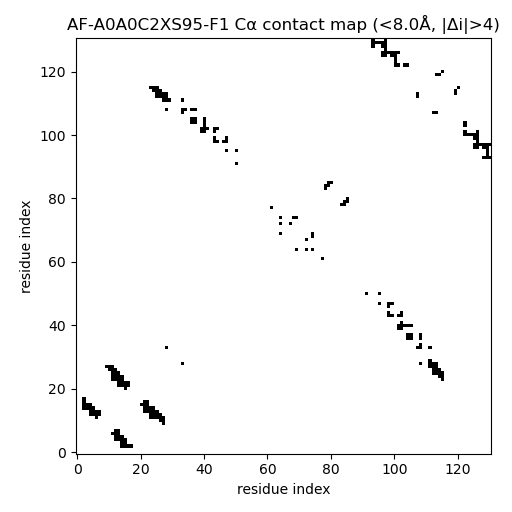935 -19.707 1.00 63.28 80 ILE A N 1
ATOM 624 C CA . ILE A 1 80 ? 12.847 -4.648 -20.089 1.00 63.28 80 ILE A CA 1
ATOM 625 C C . ILE A 1 80 ? 12.379 -5.401 -21.353 1.00 63.28 80 ILE A C 1
ATOM 627 O O . ILE A 1 80 ? 11.190 -5.652 -21.503 1.00 63.28 80 ILE A O 1
ATOM 631 N N . LYS A 1 81 ? 13.280 -5.786 -22.266 1.00 67.62 81 LYS A N 1
ATOM 632 C CA . LYS A 1 81 ? 12.935 -6.556 -23.479 1.00 67.62 81 LYS A CA 1
ATOM 633 C C . LYS A 1 81 ? 12.820 -8.059 -23.224 1.00 67.62 81 LYS A C 1
ATOM 635 O O . LYS A 1 81 ? 12.351 -8.786 -24.094 1.00 67.62 81 LYS A O 1
ATOM 640 N N . SER A 1 82 ? 13.260 -8.533 -22.059 1.00 77.81 82 SER A N 1
ATOM 641 C CA . SER A 1 82 ? 13.094 -9.931 -21.669 1.00 77.81 82 SER A CA 1
ATOM 642 C C . SER A 1 82 ? 11.706 -10.156 -21.062 1.00 77.81 82 SER A C 1
ATOM 644 O O . SER A 1 82 ? 11.198 -9.302 -20.334 1.00 77.81 82 SER A O 1
ATOM 646 N N . HIS A 1 83 ? 11.110 -11.330 -21.300 1.00 82.94 83 HIS A N 1
ATOM 647 C CA . HIS A 1 83 ? 9.865 -11.732 -20.630 1.00 82.94 83 HIS A CA 1
ATOM 648 C C . HIS A 1 83 ? 9.988 -11.653 -19.099 1.00 82.94 83 HIS A C 1
ATOM 650 O O . HIS A 1 83 ? 9.053 -11.226 -18.423 1.00 82.94 83 HIS A O 1
ATOM 656 N N . ALA A 1 84 ? 11.168 -11.986 -18.564 1.00 84.94 84 ALA A N 1
ATOM 657 C CA . ALA A 1 84 ? 11.473 -11.876 -17.142 1.00 84.94 84 ALA A CA 1
ATOM 658 C C . ALA A 1 84 ? 11.413 -10.424 -16.636 1.00 84.94 84 ALA A C 1
ATOM 660 O O . ALA A 1 84 ? 10.891 -10.176 -15.554 1.00 84.94 84 ALA A O 1
ATOM 661 N N . GLY A 1 85 ? 11.895 -9.455 -17.418 1.00 83.44 85 GLY A N 1
ATOM 662 C CA . GLY A 1 85 ? 11.878 -8.045 -17.030 1.00 83.44 85 GLY A CA 1
ATOM 663 C C . GLY A 1 85 ? 10.484 -7.427 -17.040 1.00 83.44 85 GLY A C 1
ATOM 664 O O . GLY A 1 85 ? 10.163 -6.647 -16.147 1.00 83.44 85 GLY A O 1
ATOM 665 N N . ILE A 1 86 ? 9.633 -7.810 -17.997 1.00 85.06 86 ILE A N 1
ATOM 666 C CA . ILE A 1 86 ? 8.221 -7.391 -18.009 1.00 85.06 86 ILE A CA 1
ATOM 667 C C . ILE A 1 86 ? 7.499 -7.965 -16.787 1.00 85.06 86 ILE A C 1
ATOM 669 O O . ILE A 1 86 ? 6.821 -7.228 -16.075 1.00 85.06 86 ILE A O 1
ATOM 673 N N . TYR A 1 87 ? 7.701 -9.254 -16.495 1.00 89.50 87 TYR A N 1
ATOM 674 C CA . TYR A 1 87 ? 7.125 -9.890 -15.311 1.00 89.50 87 TYR A CA 1
ATOM 675 C C . TYR A 1 87 ? 7.597 -9.227 -14.011 1.00 89.50 87 TYR A C 1
ATOM 677 O O . TYR A 1 87 ? 6.791 -8.950 -13.126 1.00 89.50 87 TYR A O 1
ATOM 685 N N . PHE A 1 88 ? 8.887 -8.899 -13.919 1.00 89.88 88 PHE A N 1
ATOM 686 C CA . PHE A 1 88 ? 9.450 -8.190 -12.775 1.00 89.88 88 PHE A CA 1
ATOM 687 C C . PHE A 1 88 ? 8.839 -6.794 -12.594 1.00 89.88 88 PHE A C 1
ATOM 689 O O . PHE A 1 88 ? 8.535 -6.401 -11.473 1.00 89.88 88 PHE A O 1
ATOM 696 N N . LEU A 1 89 ? 8.596 -6.054 -13.680 1.00 90.12 89 LEU A N 1
ATOM 697 C CA . LEU A 1 89 ? 7.909 -4.761 -13.614 1.00 90.12 89 LEU A CA 1
ATOM 698 C C . LEU A 1 89 ? 6.464 -4.903 -13.130 1.00 90.12 89 LEU A C 1
ATOM 700 O O . LEU A 1 89 ? 6.045 -4.137 -12.266 1.00 90.12 89 LEU A O 1
ATOM 704 N N . CYS A 1 90 ? 5.719 -5.889 -13.637 1.00 91.31 90 CYS A N 1
ATOM 705 C CA . CYS A 1 90 ? 4.367 -6.177 -13.155 1.00 91.31 90 CYS A CA 1
ATOM 706 C C . CYS A 1 90 ? 4.372 -6.517 -11.659 1.00 91.31 90 CYS A C 1
ATOM 708 O O . CYS A 1 90 ? 3.589 -5.938 -10.912 1.00 91.31 90 CYS A O 1
ATOM 710 N N . MET A 1 91 ? 5.304 -7.370 -11.221 1.00 91.38 91 MET A N 1
ATOM 711 C CA . MET A 1 91 ? 5.530 -7.677 -9.807 1.00 91.38 91 MET A CA 1
ATOM 712 C C . MET A 1 91 ? 5.838 -6.426 -8.981 1.00 91.38 91 MET A C 1
ATOM 714 O O . MET A 1 91 ? 5.290 -6.266 -7.897 1.00 91.38 91 MET A O 1
ATOM 718 N N . LEU A 1 92 ? 6.686 -5.513 -9.462 1.00 92.44 92 LEU A N 1
ATOM 719 C CA . LEU A 1 92 ? 6.987 -4.274 -8.739 1.00 92.44 92 LEU A CA 1
ATOM 720 C C . LEU A 1 92 ? 5.755 -3.372 -8.604 1.00 92.44 92 LEU A C 1
ATOM 722 O O . LEU A 1 92 ? 5.571 -2.761 -7.553 1.00 92.44 92 LEU A O 1
ATOM 726 N N . VAL A 1 93 ? 4.907 -3.298 -9.635 1.00 92.31 93 VAL A N 1
ATOM 727 C CA . VAL A 1 93 ? 3.663 -2.512 -9.596 1.00 92.31 93 VAL A CA 1
ATOM 728 C C . VAL A 1 93 ? 2.670 -3.113 -8.604 1.00 92.31 93 VAL A C 1
ATOM 730 O O . VAL A 1 93 ? 2.171 -2.387 -7.748 1.00 92.31 93 VAL A O 1
ATOM 733 N N . THR A 1 94 ? 2.412 -4.423 -8.666 1.00 93.06 94 THR A N 1
ATOM 734 C CA . THR A 1 94 ? 1.502 -5.082 -7.713 1.00 93.06 94 THR A CA 1
ATOM 735 C C . THR A 1 94 ? 2.040 -4.993 -6.290 1.00 93.06 94 THR A C 1
ATOM 737 O O . THR A 1 94 ? 1.285 -4.689 -5.363 1.00 93.06 94 THR A O 1
ATOM 740 N N . THR A 1 95 ? 3.360 -5.148 -6.128 1.00 92.69 95 THR A N 1
ATOM 741 C CA . THR A 1 95 ? 4.029 -4.989 -4.837 1.00 92.69 95 THR A CA 1
ATOM 742 C C . THR A 1 95 ? 3.820 -3.586 -4.293 1.00 92.69 95 THR A C 1
ATOM 744 O O . THR A 1 95 ? 3.403 -3.423 -3.150 1.00 92.69 95 THR A O 1
ATOM 747 N N . LEU A 1 96 ? 4.014 -2.555 -5.117 1.00 93.44 96 LEU A N 1
ATOM 748 C CA . LEU A 1 96 ? 3.768 -1.173 -4.720 1.00 93.44 96 LEU A CA 1
ATOM 749 C C . LEU A 1 96 ? 2.322 -0.972 -4.237 1.00 93.44 96 LEU A C 1
ATOM 751 O O . LEU A 1 96 ? 2.111 -0.363 -3.189 1.00 93.44 96 LEU A O 1
ATOM 755 N N . THR A 1 97 ? 1.337 -1.525 -4.951 1.00 92.81 97 THR A N 1
ATOM 756 C CA . THR A 1 97 ? -0.084 -1.405 -4.598 1.00 92.81 97 THR A CA 1
ATOM 757 C C . THR A 1 97 ? -0.407 -2.018 -3.233 1.00 92.81 97 THR A C 1
ATOM 759 O O . THR A 1 97 ? -0.971 -1.317 -2.386 1.00 92.81 97 THR A O 1
ATOM 762 N N . PHE A 1 98 ? -0.025 -3.277 -2.969 1.00 91.69 98 PHE A N 1
ATOM 763 C CA . PHE A 1 98 ? -0.337 -3.890 -1.668 1.00 91.69 98 PHE A CA 1
ATOM 764 C C . PHE A 1 98 ? 0.444 -3.229 -0.526 1.00 91.69 98 PHE A C 1
ATOM 766 O O . PHE A 1 98 ? -0.078 -3.070 0.581 1.00 91.69 98 PHE A O 1
ATOM 773 N N . THR A 1 99 ? 1.676 -2.784 -0.792 1.00 93.50 99 THR A N 1
ATOM 774 C CA . THR A 1 99 ? 2.531 -2.146 0.216 1.00 93.50 99 THR A CA 1
ATOM 775 C C . THR A 1 99 ? 1.974 -0.785 0.644 1.00 93.50 99 THR A C 1
ATOM 777 O O . THR A 1 99 ? 1.999 -0.459 1.831 1.00 93.50 99 THR A O 1
ATOM 780 N N . ILE A 1 100 ? 1.373 -0.019 -0.278 1.00 93.44 100 ILE A N 1
ATOM 781 C CA . ILE A 1 100 ? 0.601 1.191 0.061 1.00 93.44 100 ILE A CA 1
ATOM 782 C C . ILE A 1 100 ? -0.570 0.828 0.985 1.00 93.44 100 ILE A C 1
ATOM 784 O O . ILE A 1 100 ? -0.779 1.487 2.003 1.00 93.44 10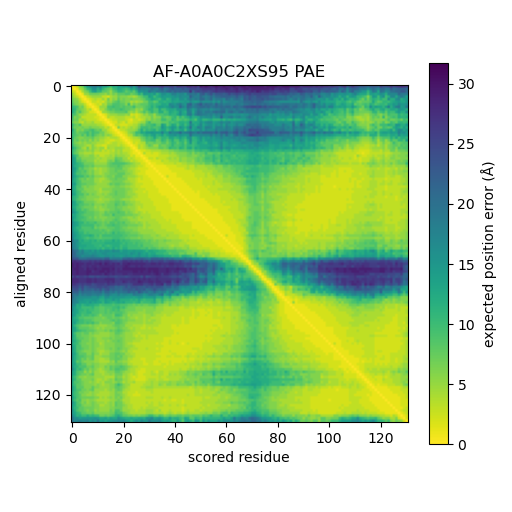0 ILE A O 1
ATOM 788 N N . GLY A 1 101 ? -1.289 -0.261 0.694 1.00 92.06 101 GLY A N 1
ATOM 789 C CA . GLY A 1 101 ? -2.341 -0.776 1.573 1.00 92.06 101 GLY A CA 1
ATOM 790 C C . GLY A 1 101 ? -1.846 -1.069 2.997 1.00 92.06 101 GLY A C 1
ATOM 791 O O . GLY A 1 101 ? -2.526 -0.732 3.971 1.00 92.06 101 GLY A O 1
ATOM 792 N N . PHE A 1 102 ? -0.648 -1.643 3.154 1.00 91.94 102 PHE A N 1
ATOM 793 C CA . PHE A 1 102 ? -0.039 -1.840 4.474 1.00 91.94 102 PHE A CA 1
ATOM 794 C C . PHE A 1 102 ? 0.379 -0.535 5.145 1.00 91.94 102 PHE A C 1
ATOM 796 O O . PHE A 1 102 ? 0.080 -0.376 6.327 1.00 91.94 102 PHE A O 1
ATOM 803 N N . MET A 1 103 ? 0.974 0.411 4.415 1.00 93.75 103 MET A N 1
ATOM 804 C CA . MET A 1 103 ? 1.345 1.729 4.944 1.00 93.75 103 MET A CA 1
ATOM 805 C C . MET A 1 103 ? 0.136 2.470 5.533 1.00 93.75 103 MET A C 1
ATOM 807 O O . MET A 1 103 ? 0.242 3.048 6.612 1.00 93.75 103 MET A O 1
ATOM 811 N N . LEU A 1 104 ? -1.030 2.403 4.880 1.00 92.69 104 LEU A N 1
ATOM 812 C CA . LEU A 1 104 ? -2.269 3.020 5.376 1.00 92.69 104 LEU A CA 1
ATOM 813 C C . LEU A 1 104 ? -2.717 2.482 6.746 1.00 92.69 104 LEU A C 1
ATOM 815 O O . LEU A 1 104 ? -3.489 3.145 7.435 1.00 92.69 104 LEU A O 1
ATOM 819 N N . SER A 1 105 ? -2.205 1.321 7.179 1.00 91.62 105 SER A N 1
ATOM 820 C CA . SER A 1 105 ? -2.517 0.760 8.501 1.00 91.62 105 SER A CA 1
ATOM 821 C C . SER A 1 105 ? -1.976 1.613 9.650 1.00 91.62 105 SER A C 1
ATOM 823 O O . SER A 1 105 ? -2.451 1.472 10.774 1.00 91.62 105 SER A O 1
ATOM 825 N N . ILE A 1 106 ? -1.045 2.535 9.373 1.00 92.50 106 ILE A N 1
ATOM 826 C CA . ILE A 1 106 ? -0.506 3.462 10.371 1.00 92.50 106 ILE A CA 1
ATOM 827 C C . ILE A 1 106 ? -1.594 4.343 10.993 1.00 92.50 106 ILE A C 1
ATOM 829 O O . ILE A 1 106 ? -1.517 4.661 12.174 1.00 92.50 106 ILE A O 1
ATOM 833 N N . VAL A 1 107 ? -2.636 4.693 10.229 1.00 92.25 107 VAL A N 1
ATOM 834 C CA . VAL A 1 107 ? -3.761 5.500 10.725 1.00 92.25 107 VAL A CA 1
ATOM 835 C C . VAL A 1 107 ? -4.465 4.775 11.866 1.00 92.25 107 VAL A C 1
ATOM 837 O O . VAL A 1 107 ? -4.737 5.371 12.904 1.00 92.25 107 VAL A O 1
ATOM 840 N N . TRP A 1 108 ? -4.682 3.471 11.706 1.00 91.31 108 TRP A N 1
ATOM 841 C CA . TRP A 1 108 ? -5.321 2.641 12.719 1.00 91.31 108 TRP A CA 1
ATOM 842 C C . TRP A 1 108 ? -4.434 2.438 13.950 1.00 91.31 108 TRP A C 1
ATOM 844 O O . TRP A 1 108 ? -4.947 2.367 15.058 1.00 91.31 108 TRP A O 1
ATOM 854 N N . ALA A 1 109 ? -3.109 2.394 13.773 1.00 89.88 109 ALA A N 1
ATOM 855 C CA . ALA A 1 109 ? -2.168 2.327 14.892 1.00 89.88 109 ALA A CA 1
ATOM 856 C C . ALA A 1 109 ? -2.134 3.624 15.722 1.00 89.88 109 ALA A C 1
ATOM 858 O O . ALA A 1 109 ? -1.837 3.573 16.906 1.00 89.88 109 ALA A O 1
ATOM 859 N N . VAL A 1 110 ? -2.426 4.782 15.116 1.00 89.50 110 VAL A N 1
ATOM 860 C CA . VAL A 1 110 ? -2.505 6.074 15.827 1.00 89.50 110 VAL A CA 1
ATOM 861 C C . VAL A 1 110 ? -3.870 6.277 16.488 1.00 89.50 110 VAL A C 1
ATOM 863 O O . VAL A 1 110 ? -3.960 6.925 17.525 1.00 89.50 110 VAL A O 1
ATOM 866 N N . GLN A 1 111 ? -4.936 5.757 15.879 1.00 89.56 111 GLN A N 1
ATOM 867 C CA . GLN A 1 111 ? -6.301 5.878 16.398 1.00 89.56 111 GLN A CA 1
ATOM 868 C C . GLN A 1 111 ? -6.650 4.804 17.442 1.00 89.56 111 GLN A C 1
ATOM 870 O O . GLN A 1 111 ? -7.708 4.902 18.057 1.00 89.56 111 GLN A O 1
ATOM 875 N N . ASP A 1 112 ? -5.785 3.799 17.636 1.00 87.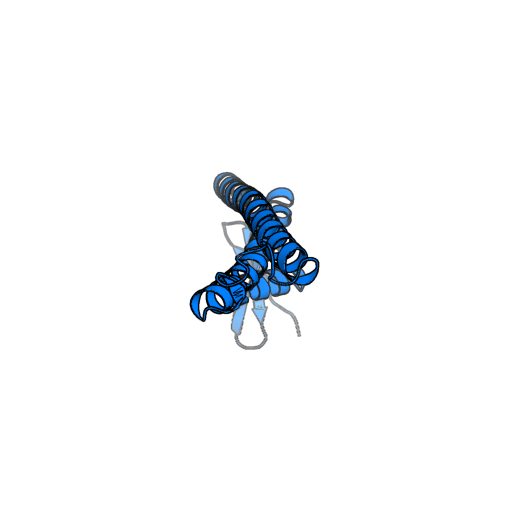00 112 ASP A N 1
ATOM 876 C CA . ASP A 1 112 ? -6.016 2.609 18.474 1.00 87.00 112 ASP A CA 1
ATOM 877 C C . ASP A 1 112 ? -7.317 1.858 18.137 1.00 87.00 112 ASP A C 1
ATOM 879 O O . ASP A 1 112 ? -7.867 1.102 18.940 1.00 87.00 112 ASP A O 1
ATOM 883 N N . GLU A 1 113 ? -7.825 2.050 16.923 1.00 88.19 113 GLU A N 1
ATOM 884 C CA . GLU A 1 113 ? -9.050 1.422 16.462 1.00 88.19 113 GLU A CA 1
ATOM 885 C C . GLU A 1 113 ? -9.124 1.349 14.945 1.00 88.19 113 GLU A C 1
ATOM 887 O O . GLU A 1 113 ? -8.588 2.193 14.227 1.00 88.19 113 GLU A O 1
ATOM 892 N N . ILE A 1 114 ? -9.843 0.342 14.464 1.00 88.94 114 ILE A N 1
ATOM 893 C CA . ILE A 1 114 ? -10.260 0.193 13.078 1.00 88.94 114 ILE A CA 1
ATOM 894 C C . ILE A 1 114 ? -11.741 0.526 13.016 1.00 88.94 114 ILE A C 1
ATOM 896 O O . ILE A 1 114 ? -12.550 -0.083 13.714 1.00 88.94 114 ILE A O 1
ATOM 900 N N . ASN A 1 115 ? -12.098 1.458 12.140 1.00 90.06 115 ASN A N 1
ATOM 901 C CA . ASN A 1 115 ? -13.484 1.816 11.881 1.00 90.06 115 ASN A CA 1
ATOM 902 C C . ASN A 1 115 ? -13.900 1.314 10.496 1.00 90.06 115 ASN A C 1
ATOM 904 O O . ASN A 1 115 ? -13.244 1.600 9.489 1.00 90.06 115 ASN A O 1
ATOM 908 N N . PHE A 1 116 ? -15.014 0.588 10.434 1.00 87.31 116 PHE A N 1
ATOM 909 C CA . PHE A 1 116 ? -15.605 0.166 9.174 1.00 87.31 116 PHE A CA 1
ATOM 910 C C . PHE A 1 116 ? -16.080 1.389 8.382 1.00 87.31 116 PHE A C 1
ATOM 912 O O . PHE A 1 116 ? -16.751 2.280 8.904 1.00 87.31 116 PHE A O 1
ATOM 919 N N . GLY A 1 117 ? -15.722 1.443 7.102 1.00 87.75 117 GLY A N 1
ATOM 920 C CA . GLY A 1 117 ? -16.050 2.567 6.235 1.00 87.75 117 GLY A CA 1
ATOM 921 C C . GLY A 1 117 ? -15.213 2.595 4.956 1.00 87.75 117 GLY A C 1
ATOM 922 O O . GLY A 1 117 ? -14.409 1.688 4.723 1.00 87.75 117 GLY A O 1
ATOM 923 N N . PRO A 1 118 ? -15.351 3.655 4.136 1.00 89.94 118 PRO A N 1
ATOM 924 C CA . PRO A 1 118 ? -14.707 3.745 2.824 1.00 89.94 118 PRO A CA 1
ATOM 925 C C . PRO A 1 118 ? -13.184 3.592 2.871 1.00 89.94 118 PRO A C 1
ATOM 927 O O . PRO A 1 118 ? -12.596 2.984 1.981 1.00 89.94 118 PRO A O 1
ATOM 930 N N . PHE A 1 119 ? -12.541 4.101 3.926 1.00 90.00 119 PHE A N 1
ATOM 931 C CA . PHE A 1 119 ? -11.094 3.992 4.107 1.00 90.00 119 PHE A CA 1
ATOM 932 C C . PHE A 1 119 ? -10.651 2.544 4.383 1.00 90.00 119 PHE A C 1
ATOM 934 O O . PHE A 1 119 ? -9.709 2.063 3.754 1.00 90.00 119 PHE A O 1
ATOM 941 N N . CYS A 1 120 ? -11.375 1.815 5.240 1.00 90.94 120 CYS A N 1
ATOM 942 C CA . CYS A 1 120 ? -11.133 0.391 5.486 1.00 90.94 120 CYS A CA 1
ATOM 943 C C . CYS A 1 120 ? -11.346 -0.443 4.213 1.00 90.94 120 CYS A C 1
ATOM 945 O O . CYS A 1 120 ? -10.541 -1.320 3.903 1.00 90.94 120 CYS A O 1
ATOM 947 N N . THR A 1 121 ? -12.394 -0.148 3.437 1.00 92.25 121 THR A N 1
ATOM 948 C CA . THR A 1 121 ? -12.660 -0.833 2.164 1.00 92.25 121 THR A CA 1
ATOM 949 C C . THR A 1 121 ? -11.569 -0.555 1.134 1.00 92.25 121 THR A C 1
ATOM 951 O O . THR A 1 121 ? -11.064 -1.493 0.525 1.00 92.25 121 THR A O 1
ATOM 954 N N . LEU A 1 122 ? -11.156 0.705 0.966 1.00 92.25 122 LEU A N 1
ATOM 955 C CA . LEU A 1 122 ? -10.062 1.069 0.064 1.00 92.25 122 LEU A CA 1
ATOM 956 C C . LEU A 1 122 ? -8.773 0.333 0.440 1.00 92.25 122 LEU A C 1
ATOM 958 O O . LEU A 1 122 ? -8.093 -0.215 -0.424 1.00 92.25 122 LEU A O 1
ATOM 962 N N . GLN A 1 123 ? -8.461 0.276 1.733 1.00 92.44 123 GLN A N 1
ATOM 963 C CA . GLN A 1 123 ? -7.298 -0.447 2.219 1.00 92.44 123 GLN A CA 1
ATOM 964 C C . GLN A 1 123 ? -7.382 -1.949 1.916 1.00 92.44 123 GLN A C 1
ATOM 966 O O . GLN A 1 123 ? -6.395 -2.532 1.468 1.00 92.44 123 GLN A O 1
ATOM 971 N N . ALA A 1 124 ? -8.539 -2.571 2.149 1.00 90.25 124 ALA A N 1
ATOM 972 C CA . ALA A 1 124 ? -8.754 -3.983 1.852 1.00 90.25 124 ALA A CA 1
ATOM 973 C C . ALA A 1 124 ? -8.592 -4.270 0.354 1.00 90.25 124 ALA A C 1
ATOM 975 O O . ALA A 1 124 ? -7.912 -5.224 -0.012 1.00 90.25 124 ALA A O 1
ATOM 976 N N . VAL A 1 125 ? -9.129 -3.402 -0.510 1.00 92.62 125 VAL A N 1
ATOM 977 C CA . VAL A 1 125 ? -8.966 -3.510 -1.966 1.00 92.62 125 VAL A CA 1
ATOM 978 C C . VAL A 1 125 ? -7.493 -3.412 -2.362 1.00 92.62 125 VAL A C 1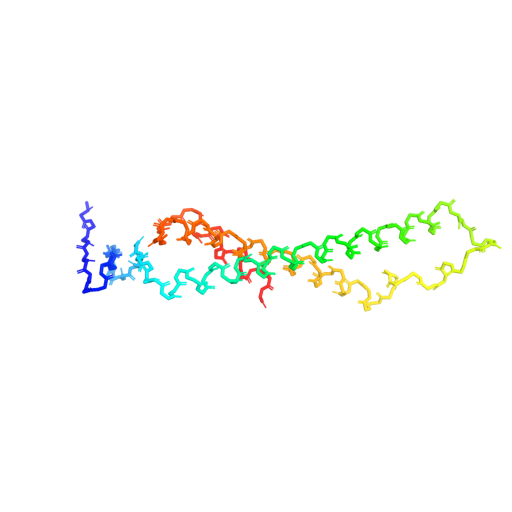
ATOM 980 O O . VAL A 1 125 ? -7.016 -4.252 -3.117 1.00 92.62 125 VAL A O 1
ATOM 983 N N . LEU A 1 126 ? -6.747 -2.441 -1.824 1.00 91.69 126 LEU A N 1
ATOM 984 C CA . LEU A 1 126 ? -5.316 -2.288 -2.115 1.00 91.69 126 LEU A CA 1
ATOM 985 C C . LEU A 1 126 ? -4.502 -3.510 -1.675 1.00 91.69 126 LEU A C 1
ATOM 987 O O . LEU A 1 126 ? -3.647 -3.976 -2.425 1.00 91.69 126 LEU A O 1
ATOM 991 N N . LYS A 1 127 ? -4.783 -4.044 -0.480 1.00 89.25 127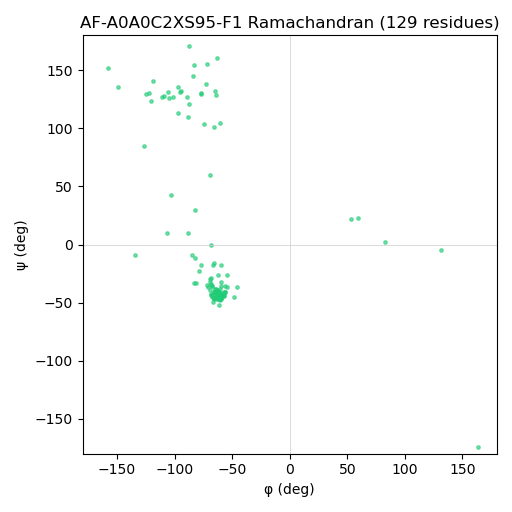 LYS A N 1
ATOM 992 C CA . LYS A 1 127 ? -4.121 -5.248 0.045 1.00 89.25 127 LYS A CA 1
ATOM 993 C C . LYS A 1 127 ? -4.461 -6.491 -0.780 1.00 89.25 127 LYS A C 1
ATOM 995 O O . LYS A 1 127 ? -3.567 -7.276 -1.061 1.00 89.25 127 LYS A O 1
ATOM 1000 N N . GLN A 1 128 ? -5.719 -6.646 -1.192 1.00 89.31 128 GLN A N 1
ATOM 1001 C CA . GLN A 1 128 ? -6.175 -7.794 -1.977 1.00 89.31 128 GLN A CA 1
ATOM 1002 C C . GLN A 1 128 ? -5.653 -7.764 -3.415 1.00 89.31 128 GLN A C 1
ATOM 1004 O O . GLN A 1 128 ? -5.389 -8.812 -3.985 1.00 89.31 128 GLN A O 1
ATOM 1009 N N . PHE A 1 129 ? -5.525 -6.581 -4.018 1.00 83.06 129 PHE A N 1
ATOM 1010 C CA . PHE A 1 129 ? -5.145 -6.464 -5.425 1.00 83.06 129 PHE A CA 1
ATOM 1011 C C . PHE A 1 129 ? -3.695 -6.879 -5.698 1.00 83.06 129 PHE A C 1
ATOM 1013 O O . PHE A 1 129 ? -3.383 -7.317 -6.802 1.00 83.06 129 PHE A O 1
ATOM 1020 N N . GLY A 1 130 ? -2.800 -6.714 -4.721 1.00 69.81 130 GLY A N 1
ATOM 1021 C CA . GLY A 1 130 ? -1.393 -7.085 -4.878 1.00 69.81 130 GLY A CA 1
ATOM 1022 C C . GLY A 1 130 ? -0.965 -8.347 -4.127 1.00 69.81 130 GLY A C 1
ATOM 1023 O O . GLY A 1 130 ? 0.237 -8.586 -4.063 1.00 69.81 130 GLY A O 1
ATOM 1024 N N . ASN A 1 131 ? -1.907 -9.116 -3.569 1.00 67.06 131 ASN A N 1
ATOM 1025 C CA . ASN A 1 131 ? -1.666 -10.423 -2.946 1.00 67.06 131 ASN A CA 1
ATOM 1026 C C . ASN A 1 131 ? -2.022 -11.551 -3.919 1.00 67.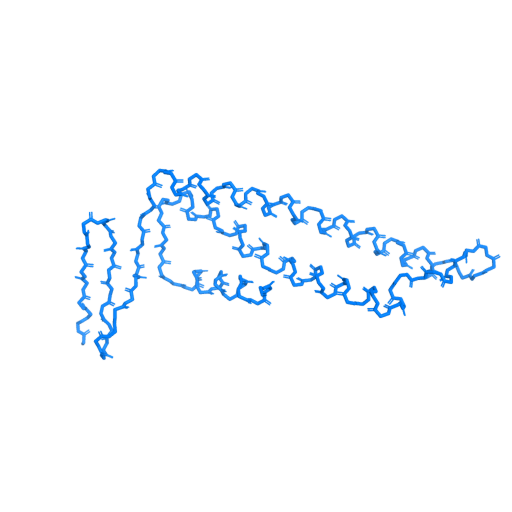06 131 ASN A C 1
ATOM 1028 O O . ASN A 1 131 ? -1.195 -12.472 -4.079 1.00 67.06 131 ASN A O 1
#

Mean predicted aligned error: 8.42 Å

Organism: NCBI:txid933852

Sequence (131 aa):
MTSIFTIDEYNDMWQMLPGGVQILARHRYSQPEARGVLAVSIAAIVSILAILSLFIAIGVSFLKCWRNPPEKADCRQTFIKSHAGIYFLCMLVTTLTFTIGFMLSIVWAVQDEINFGPFCTLQAVLKQFGN

Nearest PDB structures (foldseek):
  3mxz-assembly1_A  TM=5.553E-01  e=6.273E+00  Arabidopsis thaliana

pLDDT: mean 83.87, std 11.53, range [49.88, 95.81]

Foldseek 3Di:
DDWDWDQDPQRFIWTQDPPRDIDGQKGFADPVRLVVLVVQLVVLVVLLVVLVVVVVVLVVLVVVCVVDPDPPDPCVPSCCPDPNSVVVVVLSVLSNQLSVLSNLSNVCSVVSMDGDDPSVVSSVCSNVSSD